Protein AF-A0A7V4IKE1-F1 (afdb_monomer)

Foldseek 3Di:
DDDPPDPDPDPDDDDDQDDPDDPPPCSVVVVVVVQVVCVVVVDDDDDDDDDPDPDPACPPPDCVPPNDGDD

pLDDT: mean 90.28, std 13.04, range [51.97, 98.31]

Solvent-accessible surface area (backbone atoms only — not comparable to full-atom values): 5302 Å² total; per-residue (Å²): 133,86,79,80,75,79,76,74,86,71,76,89,82,86,85,88,88,82,84,72,101,59,81,90,81,47,67,68,60,53,52,52,52,52,48,54,54,42,44,74,70,73,47,91,78,86,88,84,87,85,73,97,61,89,63,94,61,63,86,85,55,61,47,92,82,75,44,82,77,89,132

Structure (mmCIF, N/CA/C/O backbone):
data_AF-A0A7V4IKE1-F1
#
_entry.id   AF-A0A7V4IKE1-F1
#
loop_
_atom_site.group_PDB
_atom_site.id
_atom_site.type_symbol
_atom_site.label_atom_id
_atom_site.l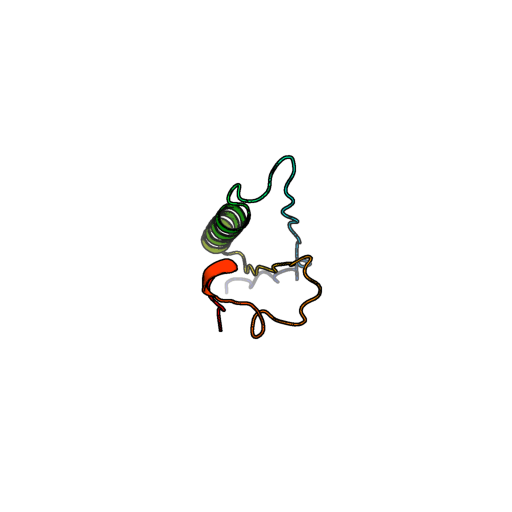abel_alt_id
_atom_site.label_comp_id
_atom_site.label_asym_id
_atom_site.label_entity_id
_atom_site.label_seq_id
_atom_site.pdbx_PDB_ins_cod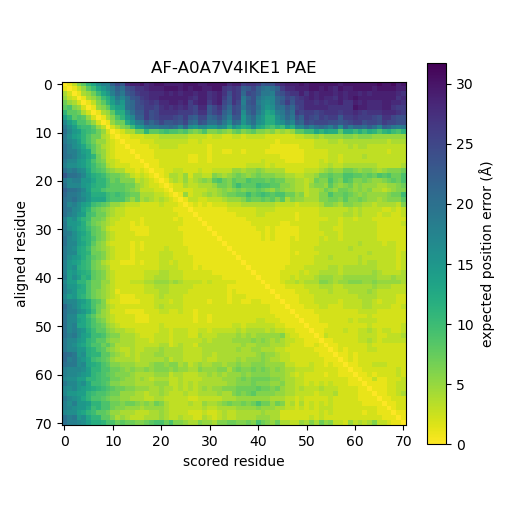e
_atom_site.Cartn_x
_atom_site.Cartn_y
_atom_site.Cartn_z
_atom_site.occupancy
_atom_site.B_iso_or_equiv
_atom_site.auth_seq_id
_atom_site.auth_comp_id
_atom_site.auth_asym_id
_atom_site.auth_atom_id
_atom_site.pdbx_PDB_model_num
ATOM 1 N N . MET A 1 1 ? -29.678 -7.785 33.862 1.00 53.34 1 MET A N 1
ATOM 2 C CA . MET A 1 1 ? -29.476 -7.623 32.403 1.00 53.34 1 MET A CA 1
ATOM 3 C C . MET A 1 1 ? -28.329 -6.650 32.172 1.00 53.34 1 MET A C 1
ATOM 5 O O . MET A 1 1 ? -28.423 -5.541 32.685 1.00 53.34 1 MET A O 1
ATOM 9 N N . PRO A 1 2 ? -27.247 -7.015 31.463 1.00 53.47 2 PRO A N 1
ATOM 10 C CA . PRO A 1 2 ? -26.216 -6.045 31.129 1.00 53.47 2 PRO A CA 1
ATOM 11 C C . PRO A 1 2 ? -26.756 -5.092 30.056 1.00 53.47 2 PRO A C 1
ATOM 13 O O . PRO A 1 2 ? -27.275 -5.512 29.021 1.00 53.47 2 PRO A O 1
ATOM 16 N N . ILE A 1 3 ? -26.664 -3.795 30.332 1.00 61.47 3 ILE A N 1
ATOM 17 C CA . ILE A 1 3 ? -27.075 -2.717 29.434 1.00 61.47 3 ILE A CA 1
ATOM 18 C C . ILE A 1 3 ? -26.127 -2.740 28.225 1.00 61.47 3 ILE A C 1
ATOM 20 O O . ILE A 1 3 ? -24.930 -2.484 28.368 1.00 61.47 3 ILE A O 1
ATOM 24 N N . LYS A 1 4 ? -26.641 -3.055 27.026 1.00 51.97 4 LYS A N 1
ATOM 25 C CA . LYS A 1 4 ? -25.895 -2.905 25.765 1.00 51.97 4 LYS A CA 1
ATOM 26 C C . LYS A 1 4 ? -25.531 -1.425 25.603 1.00 51.97 4 LYS A C 1
ATOM 28 O O . LYS A 1 4 ? -26.384 -0.612 25.256 1.00 51.97 4 LYS A O 1
ATOM 33 N N . LYS A 1 5 ? -24.269 -1.059 25.857 1.00 54.59 5 LYS A N 1
ATOM 34 C CA . LYS A 1 5 ? -23.749 0.274 25.522 1.00 54.59 5 LYS A CA 1
ATOM 35 C C . LYS A 1 5 ? -23.918 0.481 24.015 1.00 54.59 5 LYS A C 1
ATOM 37 O O . LYS A 1 5 ? -23.293 -0.217 23.221 1.00 54.59 5 LYS A O 1
ATOM 42 N N . SER A 1 6 ? -24.767 1.433 23.634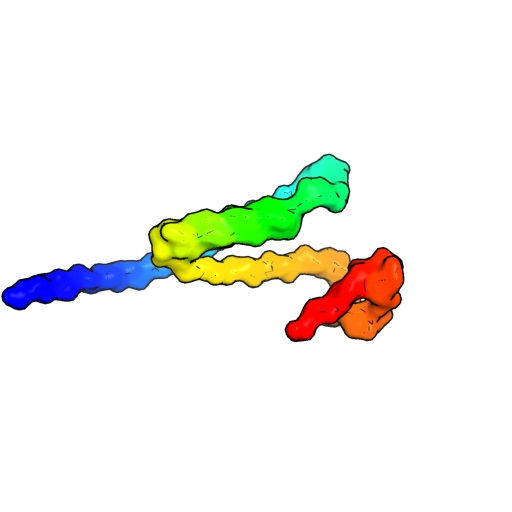 1.00 55.28 6 SER A N 1
ATOM 43 C CA . SER A 1 6 ? -24.901 1.920 22.261 1.00 55.28 6 SER A CA 1
ATOM 44 C C . SER A 1 6 ? -23.521 2.333 21.736 1.00 55.28 6 SER A C 1
ATOM 46 O O . SER A 1 6 ? -22.978 3.358 22.157 1.00 55.28 6 SER A O 1
ATOM 48 N N . ARG A 1 7 ? -22.926 1.531 20.842 1.00 63.09 7 ARG A N 1
ATOM 49 C CA . ARG A 1 7 ? -21.700 1.896 20.117 1.00 63.09 7 ARG A CA 1
ATOM 50 C C . ARG A 1 7 ? -22.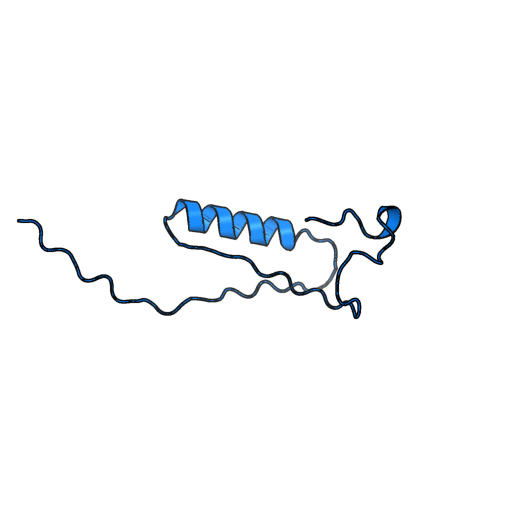019 3.157 19.309 1.00 63.09 7 ARG A C 1
ATOM 52 O O . ARG A 1 7 ? -22.748 3.087 18.324 1.00 63.09 7 ARG A O 1
ATOM 59 N N . ARG A 1 8 ? -21.503 4.320 19.727 1.00 63.12 8 ARG A N 1
ATOM 60 C CA . ARG A 1 8 ? -21.497 5.517 18.872 1.00 63.12 8 ARG A CA 1
ATOM 61 C C . ARG A 1 8 ? -20.817 5.122 17.562 1.00 63.12 8 ARG A C 1
ATOM 63 O O . ARG A 1 8 ? -19.694 4.625 17.599 1.00 63.12 8 ARG A O 1
ATOM 70 N N . LYS A 1 9 ? -21.497 5.312 16.431 1.00 61.34 9 LYS A N 1
ATOM 71 C CA . LYS A 1 9 ? -20.928 5.096 15.097 1.00 61.34 9 LYS A CA 1
ATOM 72 C C . LYS A 1 9 ? -19.785 6.102 14.930 1.00 61.34 9 LYS A C 1
ATOM 74 O O . LYS A 1 9 ? -20.034 7.272 14.656 1.00 61.34 9 LYS A O 1
ATOM 79 N N . SER A 1 10 ? -18.550 5.700 15.229 1.00 73.44 10 SER A N 1
ATOM 80 C CA . SER A 1 10 ? -17.401 6.587 15.057 1.00 73.44 10 SER A CA 1
ATOM 81 C C . SER A 1 10 ? -17.154 6.762 13.567 1.00 73.44 10 SER A C 1
ATOM 83 O O . SER A 1 10 ? -17.145 5.777 12.832 1.00 73.44 10 SER A O 1
ATOM 85 N N . SER A 1 11 ? -16.941 8.000 13.127 1.00 88.56 11 SER A N 1
ATOM 86 C CA . SER A 1 11 ? -16.504 8.286 11.761 1.00 88.56 11 SER A CA 1
ATOM 87 C C . SER A 1 11 ? -15.264 7.455 11.420 1.00 88.56 11 SER A C 1
ATOM 89 O O . SER A 1 11 ? -14.344 7.394 12.247 1.00 88.56 11 SER A O 1
ATOM 91 N N . THR A 1 12 ? -15.196 6.902 10.210 1.00 94.88 12 THR A N 1
ATOM 92 C CA . THR A 1 12 ? -13.971 6.281 9.691 1.00 94.88 12 THR A CA 1
ATOM 93 C C . THR A 1 12 ? -12.798 7.250 9.834 1.00 94.88 12 THR A C 1
ATOM 95 O O . THR A 1 12 ? -12.937 8.451 9.587 1.00 94.88 12 THR A O 1
ATOM 98 N N . LYS A 1 13 ? -11.659 6.742 10.306 1.00 95.50 13 LYS A N 1
ATOM 99 C CA . LYS A 1 13 ? -10.419 7.508 10.447 1.00 95.50 13 LYS A CA 1
ATOM 100 C C . LYS A 1 13 ? -9.484 7.136 9.305 1.00 95.50 13 LYS A C 1
ATOM 102 O O . LYS A 1 13 ? -9.426 5.974 8.921 1.00 95.50 13 LYS A O 1
ATOM 107 N N . TYR A 1 14 ? -8.757 8.122 8.797 1.00 96.69 14 TYR A N 1
ATOM 108 C CA . TYR A 1 14 ? -7.820 7.954 7.692 1.00 96.69 14 TYR A CA 1
ATOM 109 C C . TYR A 1 14 ? -6.408 8.272 8.174 1.00 96.69 14 TYR A C 1
ATOM 111 O O . TYR A 1 14 ? -6.196 9.276 8.855 1.00 96.69 14 TYR A O 1
ATOM 119 N N . ILE A 1 15 ? -5.455 7.409 7.825 1.00 97.12 15 ILE A N 1
ATOM 120 C CA . ILE A 1 15 ? -4.027 7.596 8.083 1.00 97.12 15 ILE A CA 1
ATOM 121 C C . ILE A 1 15 ? -3.340 7.650 6.720 1.00 97.12 15 ILE A C 1
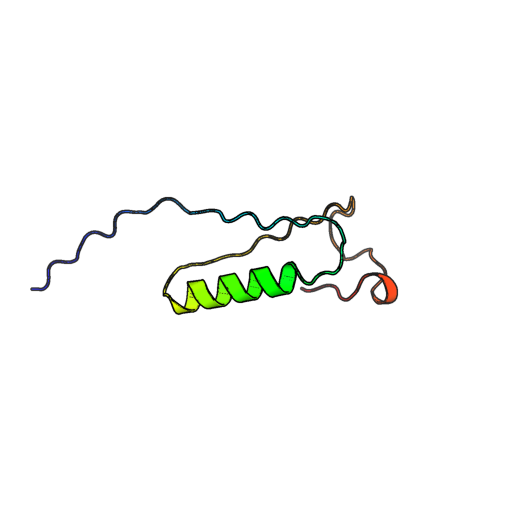ATOM 123 O O . ILE A 1 15 ? -3.371 6.673 5.976 1.00 97.12 15 ILE A O 1
ATOM 127 N N . PHE A 1 16 ? -2.726 8.785 6.393 1.00 97.44 16 PHE A N 1
ATOM 128 C CA . PHE A 1 16 ? -1.975 8.948 5.151 1.00 97.44 16 PHE A CA 1
ATOM 129 C C . PHE A 1 16 ? -0.506 8.613 5.391 1.00 97.44 16 PHE A C 1
ATOM 131 O O . PHE A 1 16 ? 0.150 9.236 6.225 1.00 97.44 16 PHE A O 1
ATOM 138 N N . VAL A 1 17 ? 0.014 7.634 4.652 1.00 96.19 17 VAL A N 1
ATOM 139 C CA . VAL A 1 17 ? 1.430 7.252 4.697 1.00 96.19 17 VAL A CA 1
ATOM 140 C C . VAL A 1 17 ? 2.119 7.812 3.458 1.00 96.19 17 VAL A C 1
ATOM 142 O O . VAL A 1 17 ? 1.861 7.368 2.341 1.00 96.19 17 VAL A O 1
ATOM 145 N N . VAL A 1 18 ? 3.002 8.790 3.658 1.00 95.38 18 VAL A N 1
ATOM 146 C CA . VAL A 1 18 ? 3.761 9.457 2.589 1.00 95.38 18 VAL A CA 1
ATOM 147 C C . VAL A 1 18 ? 5.254 9.156 2.704 1.00 95.38 18 VAL A C 1
ATOM 149 O O . VAL A 1 18 ? 5.748 8.777 3.763 1.00 95.38 18 VAL A O 1
ATOM 152 N N . GLY A 1 19 ? 5.981 9.293 1.594 1.00 92.38 19 GLY A N 1
ATOM 153 C CA . GLY A 1 19 ? 7.427 9.089 1.530 1.00 92.38 19 GLY A CA 1
ATOM 154 C C . GLY A 1 19 ? 8.167 10.326 1.067 1.00 92.38 19 GLY A C 1
ATOM 155 O O . GLY A 1 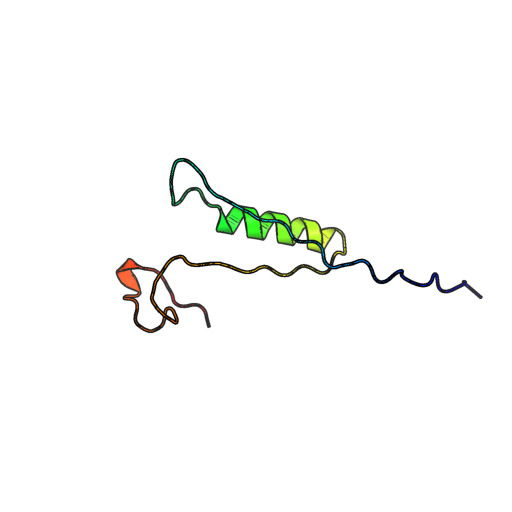19 ? 7.741 10.937 0.094 1.00 92.38 19 GLY A O 1
ATOM 156 N N . GLY A 1 20 ? 9.290 10.636 1.709 1.00 93.31 20 GLY A N 1
ATOM 157 C CA . GLY A 1 20 ? 10.229 11.664 1.262 1.00 93.31 20 GLY A CA 1
ATOM 158 C C . GLY A 1 20 ? 11.605 11.083 0.942 1.00 93.31 20 GLY A C 1
ATOM 159 O O . GLY A 1 20 ? 11.892 9.932 1.271 1.00 93.31 20 GLY A O 1
ATOM 160 N N . VAL A 1 21 ? 12.458 11.917 0.345 1.00 94.56 21 VAL A N 1
ATOM 161 C CA . VAL A 1 21 ? 13.879 11.659 0.041 1.00 94.56 21 VAL A CA 1
ATOM 162 C C . VAL A 1 21 ? 14.109 10.586 -1.029 1.00 94.56 21 VAL A C 1
ATOM 164 O O . VAL A 1 21 ? 14.577 10.916 -2.112 1.00 94.56 21 VAL A O 1
ATOM 167 N N . MET A 1 22 ? 13.770 9.322 -0.766 1.00 92.19 22 MET A N 1
ATOM 168 C CA . MET A 1 22 ? 14.021 8.200 -1.679 1.00 92.19 22 MET A CA 1
ATOM 169 C C . MET A 1 22 ? 12.824 7.241 -1.773 1.00 92.19 22 MET A C 1
ATOM 171 O O . MET A 1 22 ? 12.060 7.032 -0.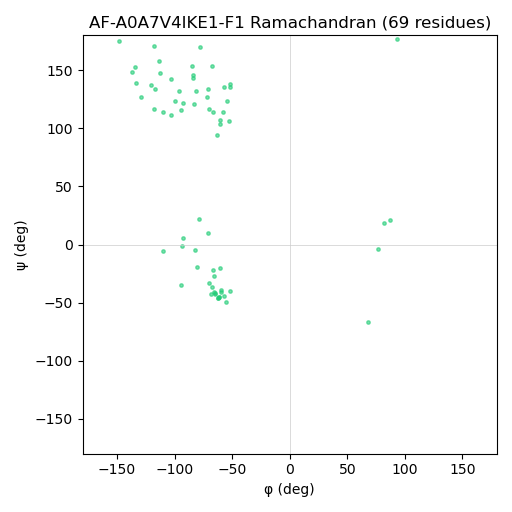822 1.00 92.19 22 MET A O 1
ATOM 175 N N . SER A 1 23 ? 12.653 6.627 -2.947 1.00 88.88 23 SER A N 1
ATOM 176 C CA . SER A 1 23 ? 11.746 5.491 -3.146 1.00 88.88 23 SER A CA 1
ATOM 177 C C . SER A 1 23 ? 12.381 4.187 -2.621 1.00 88.88 23 SER A C 1
ATOM 179 O O . SER A 1 23 ? 13.531 4.173 -2.196 1.00 88.88 23 SER A O 1
ATOM 181 N N . GLY A 1 24 ? 11.609 3.096 -2.538 1.00 85.44 24 GLY A N 1
ATOM 182 C CA . GLY A 1 24 ? 12.138 1.783 -2.120 1.00 85.44 24 GLY A CA 1
ATOM 183 C C . GLY A 1 24 ? 12.395 1.577 -0.618 1.00 85.44 24 GLY A C 1
ATOM 184 O O . GLY A 1 24 ? 12.682 0.464 -0.204 1.00 85.44 24 GLY A O 1
ATOM 185 N N . VAL A 1 25 ? 12.203 2.591 0.232 1.00 92.19 25 VAL A N 1
ATOM 186 C CA . VAL A 1 25 ? 12.487 2.530 1.688 1.00 92.19 25 VAL A CA 1
ATOM 187 C C . VAL A 1 25 ? 11.537 1.658 2.535 1.00 92.19 25 VAL A C 1
ATOM 189 O O . VAL A 1 25 ? 11.557 1.731 3.757 1.00 92.19 25 VAL A O 1
ATOM 192 N N . GLY A 1 26 ? 10.657 0.863 1.919 1.00 94.62 26 GLY A N 1
ATOM 193 C CA . GLY A 1 26 ? 9.785 -0.065 2.659 1.00 94.62 26 GLY A CA 1
ATOM 194 C C . GLY A 1 26 ? 8.450 0.502 3.164 1.00 94.62 26 GLY A C 1
ATOM 195 O O . GLY A 1 26 ? 7.826 -0.093 4.038 1.00 94.62 26 GLY A O 1
ATOM 196 N N . LYS A 1 27 ? 7.947 1.603 2.586 1.00 96.31 27 LYS A N 1
ATOM 197 C CA . LYS A 1 27 ? 6.667 2.235 2.989 1.00 96.31 27 LYS A CA 1
ATOM 198 C C . LYS A 1 27 ? 5.475 1.273 3.040 1.00 96.31 27 LYS A C 1
ATOM 200 O O . LYS A 1 27 ? 4.658 1.368 3.952 1.00 96.31 27 LYS A O 1
ATOM 205 N N . GLY A 1 28 ? 5.384 0.354 2.075 1.00 96.19 28 GLY A N 1
ATOM 206 C CA . GLY A 1 28 ? 4.327 -0.661 2.038 1.00 96.19 28 GLY A CA 1
ATOM 207 C C . GLY A 1 28 ? 4.385 -1.598 3.245 1.00 96.19 28 GLY A C 1
ATOM 208 O O . GLY A 1 28 ? 3.379 -1.790 3.920 1.00 96.19 28 GLY A O 1
ATOM 209 N N . VAL A 1 29 ? 5.581 -2.088 3.585 1.00 97.25 29 VAL A N 1
ATOM 210 C CA . VAL A 1 29 ? 5.806 -2.980 4.735 1.00 97.25 29 VAL A CA 1
ATOM 211 C C . VAL A 1 29 ? 5.504 -2.262 6.051 1.00 97.25 29 VAL A C 1
ATOM 213 O O . VAL A 1 29 ? 4.833 -2.815 6.925 1.00 97.25 29 VAL A O 1
ATOM 216 N N . THR A 1 30 ? 5.929 -1.003 6.188 1.00 97.00 30 THR A N 1
ATOM 217 C CA . THR A 1 30 ? 5.601 -0.177 7.358 1.00 97.00 30 THR A CA 1
ATOM 218 C C . THR A 1 30 ? 4.090 0.026 7.499 1.00 97.00 30 THR A C 1
ATOM 220 O O . THR A 1 30 ? 3.553 -0.147 8.591 1.00 97.00 30 THR A O 1
ATOM 223 N N . CYS A 1 31 ? 3.387 0.340 6.405 1.00 97.56 31 CYS A N 1
ATOM 224 C CA . CYS A 1 31 ? 1.933 0.508 6.406 1.00 97.56 31 CYS A CA 1
ATOM 225 C C . CYS A 1 31 ? 1.205 -0.790 6.799 1.00 97.56 31 CYS A C 1
ATOM 227 O O . CYS A 1 31 ? 0.352 -0.760 7.687 1.00 97.56 31 CYS A O 1
ATOM 229 N N . ALA A 1 32 ? 1.605 -1.933 6.231 1.00 97.81 32 ALA A N 1
ATOM 230 C CA . ALA A 1 32 ? 1.058 -3.245 6.582 1.00 97.81 32 ALA A CA 1
ATOM 231 C C . ALA A 1 32 ? 1.273 -3.584 8.069 1.00 97.81 32 ALA A C 1
ATOM 233 O O . ALA A 1 32 ? 0.363 -4.060 8.747 1.00 97.81 32 ALA A O 1
ATOM 234 N N . SER A 1 33 ? 2.452 -3.261 8.608 1.00 98.25 33 SER A N 1
ATOM 235 C CA . SER A 1 33 ? 2.788 -3.485 10.021 1.00 98.25 33 SER A CA 1
ATOM 236 C C . SER A 1 33 ? 1.925 -2.637 10.963 1.00 98.25 33 SER A C 1
ATOM 238 O O . SER A 1 33 ? 1.432 -3.136 11.975 1.00 98.25 33 SER A O 1
ATOM 240 N N . ILE A 1 34 ? 1.688 -1.365 10.620 1.00 97.88 34 ILE A N 1
ATOM 241 C CA . ILE A 1 34 ? 0.771 -0.485 11.363 1.00 97.88 34 ILE A CA 1
ATOM 242 C C . ILE A 1 34 ? -0.652 -1.051 11.330 1.00 97.88 34 ILE A C 1
ATOM 244 O O . ILE A 1 34 ? -1.297 -1.122 12.378 1.00 97.88 34 ILE A O 1
ATOM 248 N N . GLY A 1 35 ? -1.122 -1.490 10.157 1.00 97.88 35 GLY A N 1
ATOM 249 C CA . GLY A 1 35 ? -2.432 -2.125 10.000 1.00 97.88 35 GLY A CA 1
ATOM 250 C C . GLY A 1 35 ? -2.590 -3.330 10.924 1.00 97.88 35 GLY A C 1
ATOM 251 O O . GLY A 1 35 ? -3.520 -3.373 11.728 1.00 97.88 35 GLY A O 1
ATOM 252 N N . ARG A 1 36 ? -1.600 -4.230 10.929 1.00 98.19 36 ARG A N 1
ATOM 253 C CA . ARG A 1 36 ? -1.599 -5.425 11.780 1.00 98.19 36 ARG A CA 1
ATOM 254 C C . ARG A 1 36 ? -1.667 -5.102 13.276 1.00 98.19 36 ARG A C 1
ATOM 256 O O . ARG A 1 36 ? -2.355 -5.795 14.027 1.00 98.19 36 ARG A O 1
ATOM 263 N N . ILE A 1 37 ? -0.973 -4.053 13.725 1.00 98.31 37 ILE A N 1
ATOM 264 C CA . ILE A 1 37 ? -1.020 -3.595 15.123 1.00 98.31 37 ILE A CA 1
ATOM 265 C C . ILE A 1 37 ? -2.413 -3.060 15.479 1.00 98.31 37 ILE A C 1
ATOM 267 O O . ILE A 1 37 ? -2.904 -3.313 16.580 1.00 98.31 37 ILE A O 1
ATOM 271 N N . LEU A 1 38 ? -3.049 -2.308 14.578 1.00 98.06 38 LEU A N 1
ATOM 272 C CA . LEU A 1 38 ? -4.388 -1.757 14.795 1.00 98.06 38 LEU A CA 1
ATOM 273 C C . LE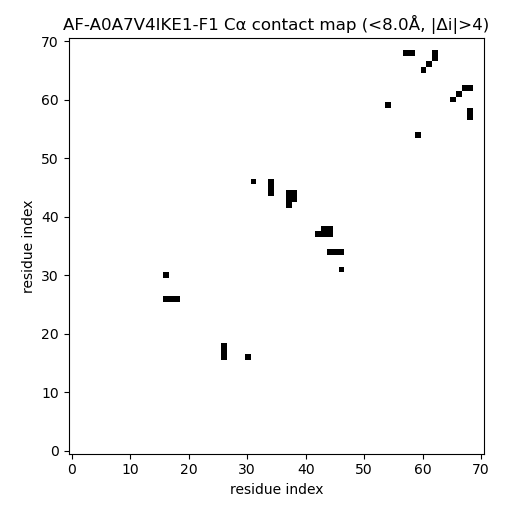U A 1 38 ? -5.456 -2.859 14.825 1.00 98.06 38 LEU A C 1
ATOM 275 O O . LEU A 1 38 ? -6.281 -2.871 15.739 1.00 98.06 38 LEU A O 1
ATOM 279 N N . GLU A 1 39 ? -5.385 -3.831 13.918 1.00 97.62 39 GLU A N 1
ATOM 280 C CA . GLU A 1 39 ? -6.219 -5.038 13.971 1.00 97.62 39 GLU A CA 1
ATOM 281 C C . GLU A 1 39 ? -6.028 -5.792 15.293 1.00 97.62 39 GLU A C 1
ATOM 283 O O . GLU A 1 39 ? -6.998 -6.165 15.949 1.00 97.62 39 GLU A O 1
ATOM 288 N N . GLY A 1 40 ? -4.777 -5.948 15.751 1.00 98.00 40 GLY A N 1
ATOM 289 C CA . GLY A 1 40 ? -4.455 -6.557 17.047 1.00 98.00 40 GLY A CA 1
ATOM 290 C C . GLY A 1 40 ? -5.036 -5.808 18.255 1.00 98.00 40 GLY A C 1
ATOM 291 O O . GLY A 1 40 ? -5.205 -6.395 19.321 1.00 98.00 40 GLY A O 1
ATOM 292 N N . LYS A 1 41 ? -5.391 -4.528 18.092 1.00 97.06 41 LYS A N 1
ATOM 293 C CA . LYS A 1 41 ? -6.090 -3.708 19.096 1.00 97.06 41 LYS A CA 1
ATOM 294 C C . LYS A 1 41 ? -7.618 -3.726 18.940 1.00 97.06 41 LYS A C 1
ATOM 296 O O . LYS A 1 41 ? -8.305 -3.012 19.669 1.00 97.06 41 LYS A O 1
ATOM 301 N N . GLY A 1 42 ? -8.155 -4.534 18.024 1.00 95.25 42 GLY A N 1
ATOM 302 C CA . GLY A 1 42 ? -9.592 -4.701 17.801 1.00 95.25 42 GLY A CA 1
ATOM 303 C C . GLY A 1 42 ? -10.235 -3.615 16.935 1.00 95.25 42 GLY A C 1
ATOM 304 O O . GLY A 1 42 ? -11.457 -3.449 16.991 1.00 95.25 42 GLY A O 1
ATOM 305 N N . TYR A 1 43 ? -9.440 -2.861 16.169 1.00 96.19 43 TYR A N 1
ATOM 306 C CA . TYR A 1 43 ? -9.961 -1.948 15.153 1.00 96.19 43 TYR A CA 1
ATOM 307 C C . TYR A 1 43 ? -10.243 -2.698 13.850 1.00 96.19 43 TYR A C 1
ATOM 309 O O . TYR A 1 43 ? -9.514 -3.617 13.489 1.00 96.19 43 TYR A O 1
ATOM 317 N N . ASP A 1 44 ? -11.286 -2.267 13.145 1.00 95.88 44 ASP A N 1
ATOM 318 C CA . ASP A 1 44 ? -11.541 -2.649 11.757 1.00 95.88 44 ASP A CA 1
ATOM 319 C C . ASP A 1 44 ? -10.705 -1.741 10.844 1.00 95.88 44 ASP A C 1
ATOM 321 O O . ASP A 1 44 ? -10.794 -0.511 10.945 1.00 95.88 44 ASP A O 1
ATOM 325 N N . VAL A 1 45 ? -9.824 -2.334 10.038 1.00 97.06 45 VAL A N 1
ATOM 326 C CA . VAL A 1 45 ? -8.771 -1.629 9.297 1.00 97.06 45 VAL A CA 1
ATOM 327 C C . VAL A 1 45 ? -8.752 -2.114 7.855 1.00 97.06 45 VAL A C 1
ATOM 329 O O . VAL A 1 45 ? -8.842 -3.304 7.587 1.00 97.06 45 VAL A O 1
ATOM 332 N N . SER A 1 46 ? -8.579 -1.178 6.924 1.00 97.06 46 SER A N 1
ATOM 333 C CA . SER A 1 46 ? -8.336 -1.462 5.511 1.00 97.06 46 SER A CA 1
ATOM 334 C C . SER A 1 46 ? -7.202 -0.577 5.004 1.00 97.06 46 SER A C 1
ATOM 336 O O . SER A 1 46 ? -6.996 0.530 5.510 1.00 97.06 46 SER A O 1
ATOM 338 N N . ALA A 1 47 ? -6.483 -1.050 3.989 1.00 97.06 47 ALA A N 1
ATOM 339 C CA . ALA A 1 47 ? -5.424 -0.306 3.319 1.00 97.06 47 ALA A CA 1
ATOM 340 C C . ALA A 1 47 ? -5.826 0.027 1.877 1.00 97.06 47 ALA A C 1
ATOM 342 O O . ALA A 1 47 ? -6.540 -0.734 1.230 1.00 97.06 47 ALA A O 1
ATOM 343 N N . ILE A 1 48 ? -5.357 1.172 1.379 1.00 97.62 48 ILE A N 1
ATOM 344 C CA . ILE A 1 48 ? -5.482 1.576 -0.024 1.00 97.62 48 ILE A CA 1
ATOM 345 C C . ILE A 1 48 ? -4.090 1.970 -0.499 1.00 97.62 48 ILE A C 1
ATOM 347 O O . ILE A 1 48 ? -3.428 2.804 0.127 1.00 97.62 48 ILE A O 1
ATOM 351 N N . LYS A 1 49 ? -3.649 1.379 -1.609 1.00 96.38 49 LYS A N 1
ATOM 352 C CA . LYS A 1 49 ? -2.422 1.775 -2.294 1.00 96.38 49 LYS A CA 1
ATOM 353 C C . LYS A 1 49 ? -2.770 2.730 -3.431 1.00 96.38 49 LYS A C 1
ATOM 355 O O . LYS A 1 49 ? -3.680 2.470 -4.206 1.00 96.38 49 LYS A O 1
ATOM 360 N N . ILE A 1 50 ? -2.039 3.838 -3.510 1.00 96.44 50 ILE A N 1
ATOM 361 C CA . ILE A 1 50 ? -2.125 4.794 -4.615 1.00 96.44 50 ILE A CA 1
ATOM 362 C C . ILE A 1 50 ? -0.830 4.670 -5.411 1.00 96.44 50 ILE A C 1
ATOM 364 O O . ILE A 1 50 ? 0.253 4.935 -4.873 1.00 96.44 50 ILE A O 1
ATOM 368 N N . ASP A 1 51 ? -0.931 4.211 -6.653 1.00 95.06 51 ASP A N 1
ATOM 369 C CA . ASP A 1 51 ? 0.187 4.105 -7.586 1.00 95.06 51 ASP A CA 1
ATOM 370 C C . ASP A 1 51 ? 0.171 5.293 -8.551 1.00 95.06 51 ASP A C 1
ATOM 372 O O . ASP A 1 51 ? -0.839 5.522 -9.209 1.00 95.06 51 ASP A O 1
ATOM 376 N N . PRO A 1 52 ? 1.259 6.079 -8.649 1.00 93.81 52 PRO A N 1
ATOM 377 C CA . PRO A 1 52 ? 1.314 7.253 -9.519 1.00 93.81 52 PRO A CA 1
ATOM 378 C C . PRO A 1 52 ? 1.564 6.887 -10.996 1.00 93.81 52 PRO A C 1
ATOM 380 O O . PRO A 1 52 ? 2.072 7.712 -11.754 1.00 93.81 52 PRO A O 1
ATOM 383 N N . TYR A 1 53 ? 1.266 5.650 -11.397 1.00 94.38 53 TYR A N 1
ATOM 384 C CA . TYR A 1 53 ? 1.402 5.192 -12.776 1.00 94.38 53 TYR A CA 1
ATOM 385 C C . TYR A 1 53 ? 0.156 5.55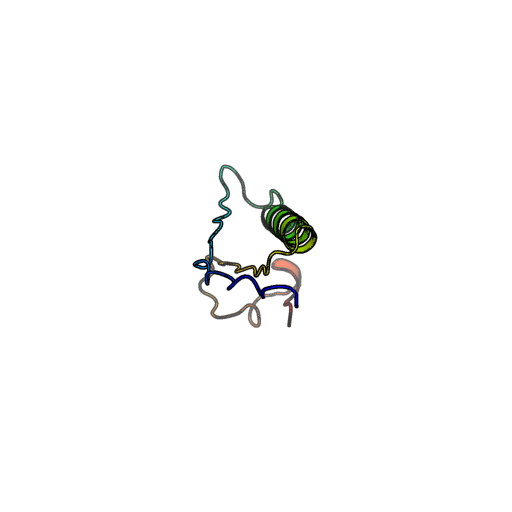2 -13.585 1.00 94.38 53 TYR A C 1
ATOM 387 O O . TYR A 1 53 ? -0.938 5.690 -13.046 1.00 94.38 53 TYR A O 1
ATOM 395 N N . ILE A 1 54 ? 0.335 5.707 -14.896 1.00 97.12 54 ILE A N 1
ATOM 396 C CA . ILE A 1 54 ? -0.770 5.984 -15.821 1.00 97.12 54 ILE A CA 1
ATOM 397 C C . ILE A 1 54 ? -1.550 4.718 -16.193 1.00 97.12 54 ILE A C 1
ATOM 399 O O . ILE A 1 54 ? -2.675 4.802 -16.679 1.00 97.12 54 ILE A O 1
ATOM 403 N N . ASN A 1 55 ? -0.937 3.546 -16.001 1.00 95.56 55 ASN A N 1
ATOM 404 C CA . ASN A 1 55 ? -1.561 2.257 -16.249 1.00 95.56 55 ASN A CA 1
ATOM 405 C C . ASN A 1 55 ? -2.846 2.129 -15.421 1.00 95.56 55 ASN A C 1
ATOM 407 O O . ASN A 1 55 ? -2.861 2.452 -14.235 1.00 95.56 55 ASN A O 1
ATOM 411 N N . VAL A 1 56 ? -3.914 1.642 -16.056 1.00 96.38 56 VAL A N 1
ATOM 412 C CA . VAL A 1 56 ? -5.207 1.414 -15.390 1.00 96.38 56 VAL A CA 1
ATOM 413 C C . VAL A 1 56 ? -5.093 0.289 -14.356 1.00 96.38 56 VAL A C 1
ATOM 415 O O . VAL A 1 56 ? -5.685 0.372 -13.283 1.00 96.38 56 VAL A O 1
ATOM 418 N N . ASP A 1 57 ? -4.296 -0.731 -14.670 1.00 94.69 57 ASP A N 1
ATOM 419 C CA . ASP A 1 57 ? -3.967 -1.863 -13.811 1.00 94.69 57 ASP A CA 1
ATOM 420 C C . ASP A 1 57 ? -2.542 -2.371 -14.110 1.00 94.69 57 ASP A C 1
ATOM 422 O O . ASP A 1 57 ? -1.861 -1.882 -15.016 1.00 94.69 57 ASP A O 1
ATOM 426 N N . ALA A 1 58 ? -2.070 -3.345 -13.330 1.00 94.31 58 ALA A N 1
ATOM 427 C CA . ALA A 1 58 ? -0.729 -3.908 -13.480 1.00 94.31 58 ALA A CA 1
ATOM 428 C C . ALA A 1 58 ? -0.619 -4.992 -14.576 1.00 94.31 58 ALA A C 1
ATOM 430 O O . ALA A 1 58 ? 0.482 -5.457 -14.861 1.00 94.31 58 ALA A O 1
ATOM 431 N N . GLY A 1 59 ? -1.721 -5.397 -15.218 1.00 94.50 59 GLY A N 1
ATOM 432 C CA . GLY A 1 59 ? -1.770 -6.542 -16.134 1.00 94.50 59 GLY A CA 1
ATOM 433 C C . GLY A 1 59 ? -0.963 -6.361 -17.421 1.00 94.50 59 GLY A C 1
ATOM 434 O O . GLY A 1 59 ? -0.567 -7.343 -18.045 1.00 94.50 59 GLY A O 1
ATOM 435 N N . THR A 1 60 ? -0.675 -5.117 -17.811 1.00 94.38 60 THR A N 1
ATOM 436 C CA . THR A 1 60 ? 0.164 -4.808 -18.980 1.00 94.38 60 THR A CA 1
ATOM 437 C C . THR A 1 60 ? 1.641 -4.600 -18.636 1.00 94.38 60 THR A C 1
ATOM 439 O O . THR A 1 60 ? 2.429 -4.280 -19.525 1.00 94.38 60 THR A O 1
ATOM 442 N N . MET A 1 61 ? 2.027 -4.677 -17.360 1.00 95.88 61 MET A N 1
ATOM 443 C CA . MET A 1 61 ? 3.404 -4.439 -16.922 1.00 95.88 61 MET A CA 1
ATOM 444 C C . MET A 1 61 ? 4.241 -5.713 -17.077 1.00 95.88 61 MET A C 1
ATOM 446 O O . MET A 1 61 ? 3.757 -6.817 -16.844 1.00 95.88 61 MET A O 1
ATOM 450 N N . ASN A 1 62 ? 5.515 -5.570 -17.451 1.00 95.75 62 ASN A N 1
ATOM 451 C CA . ASN A 1 62 ? 6.442 -6.701 -17.512 1.00 95.75 62 ASN A CA 1
ATOM 452 C C . ASN A 1 62 ? 6.784 -7.189 -16.084 1.00 95.75 62 ASN A C 1
ATOM 454 O O . ASN A 1 62 ? 7.426 -6.427 -15.349 1.00 95.75 62 ASN A O 1
ATOM 458 N N . PRO A 1 63 ? 6.442 -8.437 -15.692 1.00 94.69 63 PRO A N 1
ATOM 459 C CA . PRO A 1 63 ? 6.605 -8.899 -14.311 1.00 94.69 63 PRO A CA 1
ATOM 460 C C . PRO A 1 63 ? 8.056 -9.002 -13.834 1.00 94.69 63 PRO A C 1
ATOM 462 O O . PRO A 1 63 ? 8.333 -8.869 -12.646 1.00 94.69 63 PRO A O 1
ATOM 465 N N . VAL A 1 64 ? 9.002 -9.225 -14.752 1.00 96.25 64 VAL A N 1
ATOM 466 C CA . VAL A 1 64 ? 10.429 -9.349 -14.404 1.00 96.25 64 VAL A CA 1
ATOM 467 C C . VAL A 1 64 ? 11.010 -8.004 -13.961 1.00 96.25 64 VAL A C 1
ATOM 469 O O . VAL A 1 64 ? 11.877 -7.956 -13.094 1.00 96.25 64 VAL A O 1
ATOM 472 N N . GLU A 1 65 ? 10.520 -6.909 -14.539 1.00 93.44 65 GLU A N 1
ATOM 473 C CA . GLU A 1 65 ? 11.027 -5.558 -14.276 1.00 93.44 65 GLU A CA 1
ATOM 474 C C . GLU A 1 65 ? 10.236 -4.835 -13.182 1.00 93.44 65 GLU A C 1
ATOM 476 O O . GLU A 1 65 ? 10.812 -4.068 -12.413 1.00 93.44 65 GLU A O 1
ATOM 481 N N . HIS A 1 66 ? 8.921 -5.068 -13.111 1.00 93.69 66 HIS A N 1
ATOM 482 C CA . HIS A 1 66 ? 8.009 -4.306 -12.251 1.00 93.69 66 HIS A CA 1
ATOM 483 C C . HIS A 1 66 ? 7.463 -5.104 -11.059 1.00 93.69 66 HIS A C 1
ATOM 485 O O . HIS A 1 66 ? 6.824 -4.520 -10.183 1.00 93.69 66 HIS A O 1
ATOM 491 N N . GLY A 1 67 ? 7.758 -6.404 -10.987 1.00 93.88 67 GLY A N 1
ATOM 492 C CA . GLY A 1 67 ? 7.268 -7.304 -9.947 1.00 93.88 67 GLY A CA 1
ATOM 493 C C . GLY A 1 67 ? 5.988 -8.041 -10.338 1.00 93.88 67 GLY A C 1
ATOM 494 O O . GLY A 1 67 ? 5.433 -7.860 -11.420 1.00 93.88 67 GLY A O 1
ATOM 495 N N . GLU A 1 68 ? 5.537 -8.920 -9.445 1.00 96.19 68 GLU A N 1
ATOM 496 C CA . GLU A 1 68 ? 4.338 -9.730 -9.656 1.00 96.19 68 GLU A CA 1
ATOM 497 C C . GLU A 1 68 ? 3.048 -8.896 -9.681 1.00 96.19 68 GLU A C 1
ATOM 499 O O . GLU A 1 68 ? 2.945 -7.842 -9.050 1.00 96.19 68 GLU A O 1
ATOM 504 N N . VAL A 1 69 ? 2.035 -9.416 -10.375 1.00 95.31 69 VAL A N 1
ATOM 505 C CA . VAL A 1 69 ? 0.667 -8.893 -10.323 1.00 95.31 69 VAL A CA 1
ATOM 506 C C . VAL A 1 69 ? -0.108 -9.699 -9.283 1.00 95.31 69 VAL A C 1
ATOM 508 O O . VAL A 1 69 ? -0.310 -10.899 -9.458 1.00 95.31 69 VAL A O 1
ATOM 511 N N . PHE A 1 70 ? -0.535 -9.043 -8.204 1.00 93.81 70 PHE A N 1
ATOM 512 C CA . PHE A 1 70 ? -1.388 -9.652 -7.182 1.00 93.81 70 PHE A CA 1
ATOM 513 C C . PHE A 1 70 ? -2.855 -9.642 -7.639 1.00 93.81 70 PHE A C 1
ATOM 515 O O . PHE A 1 70 ? -3.341 -8.602 -8.089 1.00 93.81 70 PHE A O 1
ATOM 522 N N . VAL A 1 71 ? -3.540 -10.787 -7.522 1.00 92.31 71 VAL A N 1
ATOM 523 C CA . VAL A 1 71 ? -4.951 -10.992 -7.910 1.00 92.31 71 VAL A CA 1
ATOM 524 C C . VAL A 1 71 ? -5.782 -11.374 -6.695 1.00 92.31 71 VAL A C 1
ATOM 526 O O . VAL A 1 71 ? -5.336 -12.273 -5.947 1.00 92.31 71 VAL A O 1
#

Secondary structure (DSSP, 8-state):
---------PPPP-------S-S-S-HHHHHHHHHHHHHHTT-----------S-SSGGGS-HHHH-----

Sequence (71 aa):
MPIKKSRRKSSTKYIFVVGGVMSGVGKGVTCASIGRILEGKGYDVSAIKIDPYINVDAGTMNPVEHGEVFV

Mean predicted aligned error: 6.8 Å

Radius of gyration: 17.98 Å; Cα contacts (8 Å, |Δi|>4): 20; chains: 1; bounding box: 44×23×51 Å